Protein AF-A0A1A8BWV6-F1 (afdb_monomer_lite)

InterPro domains:
  IPR012340 Nucleic acid-binding, OB-fold [SSF50249] (20-152)
  IPR031327 Mini-chromosome maintenance protein [PTHR11630] (12-152)
  IPR058768 MCM9, N-terminal domain [PF26066] (5-104)

Secondary structure (DSSP, 8-state):
---HHHHHHHHHHHHHHHHHHSHHHHHS--S-SEEEEEEEHHHHHHH-HHHHHHHHH-HHHHHHHHHHHHHHHHHHHHHHHTTTPPPPTT----EEEEEEE-----TTTEESS---GGGTT---EE---------------------TTT--

Organism: Nothobranchius kadleci (NCBI:txid1051664)

pLDDT: mean 86.92, std 11.84, range [46.59, 96.38]

Structure (mmCIF, N/CA/C/O backbone):
data_AF-A0A1A8BWV6-F1
#
_entry.id   AF-A0A1A8BWV6-F1
#
loop_
_atom_site.group_PDB
_atom_site.id
_atom_site.type_symbol
_atom_site.label_atom_id
_atom_site.label_alt_id
_atom_site.label_comp_id
_atom_site.label_asym_id
_atom_site.label_entity_id
_atom_site.label_seq_id
_atom_site.pdbx_PDB_ins_code
_atom_site.Cartn_x
_atom_site.Cartn_y
_atom_site.Cartn_z
_atom_site.occupancy
_atom_site.B_iso_or_equiv
_atom_site.auth_seq_id
_atom_site.auth_comp_id
_atom_site.auth_asym_id
_atom_site.auth_atom_id
_atom_site.pdbx_PDB_model_num
ATOM 1 N N . MET A 1 1 ? -1.720 -16.714 3.409 1.00 78.00 1 MET A N 1
ATOM 2 C CA . MET A 1 1 ? -2.715 -16.174 4.345 1.00 78.00 1 MET A CA 1
ATOM 3 C C . MET A 1 1 ? -2.005 -15.919 5.651 1.00 78.00 1 MET A C 1
ATOM 5 O O . MET A 1 1 ? -1.392 -16.837 6.193 1.00 78.00 1 MET A O 1
ATOM 9 N N . ILE A 1 2 ? -2.024 -14.667 6.081 1.00 87.69 2 ILE A N 1
ATOM 10 C CA . ILE A 1 2 ? -1.422 -14.201 7.324 1.00 87.69 2 ILE A CA 1
ATOM 11 C C . ILE A 1 2 ? -2.301 -14.687 8.485 1.00 87.69 2 ILE A C 1
ATOM 13 O O . ILE A 1 2 ? -3.522 -14.542 8.451 1.00 87.69 2 ILE A O 1
ATOM 17 N N . GLY A 1 3 ? -1.698 -15.336 9.484 1.00 92.38 3 GLY A N 1
ATOM 18 C CA . GLY A 1 3 ? -2.421 -15.771 10.680 1.00 92.38 3 GLY A CA 1
ATOM 19 C C . GLY A 1 3 ? -2.749 -14.595 11.612 1.00 92.38 3 GLY A C 1
ATOM 20 O O . GLY A 1 3 ? -2.155 -13.525 11.489 1.00 92.38 3 GLY A O 1
ATOM 21 N N . PRO A 1 4 ? -3.670 -14.768 12.574 1.00 92.69 4 PRO A N 1
ATOM 22 C CA . PRO A 1 4 ? -4.131 -13.673 13.435 1.00 92.69 4 PRO A CA 1
ATOM 23 C C . PRO A 1 4 ? -3.023 -13.098 14.330 1.00 92.69 4 PRO A C 1
ATOM 25 O O . PRO A 1 4 ? -3.004 -11.902 14.612 1.00 92.69 4 PRO A O 1
ATOM 28 N N . GLU A 1 5 ? -2.079 -13.935 14.765 1.00 92.19 5 GLU A N 1
ATOM 29 C CA . GLU A 1 5 ? -0.927 -13.495 15.556 1.00 92.19 5 GLU A CA 1
ATOM 30 C C . GLU A 1 5 ? 0.039 -12.654 14.711 1.00 92.19 5 GLU A C 1
ATOM 32 O O . GLU A 1 5 ? 0.496 -11.599 15.155 1.00 92.19 5 GLU A O 1
ATOM 37 N N . GLN A 1 6 ? 0.287 -13.074 13.467 1.00 92.31 6 GLN A N 1
ATOM 38 C CA . GLN A 1 6 ? 1.095 -12.326 12.508 1.00 92.31 6 GLN A CA 1
ATOM 39 C C . GLN A 1 6 ? 0.423 -11.002 12.124 1.00 92.31 6 GLN A C 1
ATOM 41 O O . GLN A 1 6 ? 1.091 -9.974 12.105 1.00 92.31 6 GLN A O 1
ATOM 46 N N . GLU A 1 7 ? -0.893 -10.987 11.886 1.00 94.06 7 GLU A N 1
ATOM 47 C CA . GLU A 1 7 ? -1.647 -9.752 11.621 1.00 94.06 7 GLU A CA 1
ATOM 48 C C . GLU A 1 7 ? -1.507 -8.764 12.789 1.00 94.06 7 GLU A C 1
ATOM 50 O O . GLU A 1 7 ? -1.224 -7.585 12.571 1.00 94.06 7 GLU A O 1
ATOM 55 N N . ALA A 1 8 ? -1.616 -9.240 14.034 1.00 94.00 8 ALA A N 1
ATOM 56 C CA . ALA A 1 8 ? -1.429 -8.404 15.218 1.00 94.00 8 ALA A CA 1
ATOM 57 C C . ALA A 1 8 ? 0.016 -7.891 15.369 1.00 94.00 8 ALA A C 1
ATOM 59 O O . ALA A 1 8 ? 0.234 -6.766 15.825 1.00 94.00 8 ALA A O 1
ATOM 60 N N . LEU A 1 9 ? 1.020 -8.693 15.003 1.00 92.75 9 LEU A N 1
ATOM 61 C CA . LEU A 1 9 ? 2.419 -8.264 14.992 1.00 92.75 9 LEU A CA 1
ATOM 62 C C . LEU A 1 9 ? 2.655 -7.171 13.943 1.00 92.75 9 LEU A C 1
ATOM 64 O O . LEU A 1 9 ? 3.134 -6.094 14.295 1.00 92.75 9 LEU A O 1
ATOM 68 N N . ILE A 1 10 ? 2.258 -7.421 12.694 1.00 94.75 10 ILE A N 1
ATOM 69 C CA . ILE A 1 10 ? 2.383 -6.479 11.573 1.00 94.75 10 ILE A CA 1
ATOM 70 C C . ILE A 1 10 ? 1.663 -5.167 11.904 1.00 94.75 10 ILE A C 1
ATOM 72 O O . ILE A 1 10 ? 2.227 -4.087 11.737 1.00 94.75 10 ILE A O 1
ATOM 76 N N . GLY A 1 11 ? 0.446 -5.254 12.450 1.00 95.56 11 GLY A N 1
ATOM 77 C CA . GLY A 1 11 ? -0.329 -4.089 12.865 1.00 95.56 11 GLY A CA 1
ATOM 78 C C . GLY A 1 11 ? 0.396 -3.229 13.903 1.00 95.56 11 GLY A C 1
ATOM 79 O O . GLY A 1 11 ? 0.453 -2.011 13.747 1.00 95.56 11 GLY A O 1
ATOM 80 N N . ARG A 1 12 ? 1.015 -3.846 14.920 1.00 94.75 12 ARG A N 1
ATOM 81 C CA . ARG A 1 12 ? 1.808 -3.120 15.930 1.00 94.75 12 ARG A CA 1
ATOM 82 C C . ARG A 1 12 ? 3.025 -2.428 15.325 1.00 94.75 12 ARG A C 1
ATOM 84 O O . ARG A 1 12 ? 3.288 -1.280 15.663 1.00 94.75 12 ARG A O 1
ATOM 91 N N . VAL A 1 13 ? 3.737 -3.100 14.420 1.00 95.25 13 VAL A N 1
ATOM 92 C CA . VAL A 1 13 ? 4.893 -2.507 13.730 1.00 95.25 13 VAL A CA 1
ATOM 93 C C . VAL A 1 13 ? 4.466 -1.281 12.925 1.00 95.25 13 VAL A C 1
ATOM 95 O O . VAL A 1 13 ? 5.096 -0.231 13.031 1.00 95.25 13 VAL A O 1
ATOM 98 N N . PHE A 1 14 ? 3.365 -1.376 12.176 1.00 95.94 14 PHE A N 1
ATOM 99 C CA . PHE A 1 14 ? 2.826 -0.236 11.436 1.00 95.94 14 PHE A CA 1
ATOM 100 C C . PHE A 1 14 ? 2.377 0.903 12.346 1.00 95.94 14 PHE A C 1
ATOM 102 O O . PHE A 1 14 ? 2.618 2.060 12.018 1.00 95.94 14 PHE A O 1
ATOM 109 N N . GLU A 1 15 ? 1.767 0.614 13.495 1.00 94.50 15 GLU A N 1
ATOM 110 C CA . GLU A 1 15 ? 1.386 1.657 14.453 1.00 94.50 15 GLU A CA 1
ATOM 111 C C . GLU A 1 15 ? 2.592 2.444 14.960 1.00 94.50 15 GLU A C 1
ATOM 113 O O . GLU A 1 15 ? 2.556 3.678 14.966 1.00 94.50 15 GLU A O 1
ATOM 118 N N . THR A 1 16 ? 3.656 1.744 15.360 1.00 94.38 16 THR A N 1
ATOM 119 C CA . THR A 1 16 ? 4.907 2.375 15.789 1.00 94.38 16 THR A CA 1
ATOM 120 C C . THR A 1 16 ? 5.497 3.207 14.655 1.00 94.38 16 THR A C 1
ATOM 122 O O . THR A 1 16 ? 5.723 4.402 14.829 1.00 94.38 16 THR A O 1
ATOM 125 N N . PHE A 1 17 ? 5.627 2.619 13.463 1.00 94.44 17 PHE A N 1
ATOM 126 C CA . PHE A 1 17 ? 6.196 3.284 12.293 1.00 94.44 17 PHE A CA 1
ATOM 127 C C . PHE A 1 17 ? 5.438 4.564 11.905 1.00 94.44 17 PHE A C 1
ATOM 129 O O . PHE A 1 17 ? 6.036 5.613 11.675 1.00 94.44 17 PHE A O 1
ATOM 136 N N . VAL A 1 18 ? 4.105 4.511 11.861 1.00 92.69 18 VAL A N 1
ATOM 137 C CA . VAL A 1 18 ? 3.261 5.668 11.523 1.00 92.69 18 VAL A CA 1
ATOM 138 C C . VAL A 1 18 ? 3.384 6.769 12.569 1.00 92.69 18 VAL A C 1
ATOM 140 O O . VAL A 1 18 ? 3.430 7.946 12.215 1.00 92.69 18 VAL A O 1
ATOM 143 N N . THR A 1 19 ? 3.453 6.400 13.848 1.00 91.19 19 THR A N 1
ATOM 144 C CA . THR A 1 19 ? 3.600 7.367 14.942 1.00 91.19 19 THR A CA 1
ATOM 145 C C . THR A 1 19 ? 4.948 8.083 14.865 1.00 91.19 19 THR A C 1
ATOM 147 O O . THR A 1 19 ? 5.014 9.291 15.078 1.00 91.19 19 THR A O 1
ATOM 150 N N . GLU A 1 20 ? 6.013 7.365 14.516 1.00 91.44 20 GLU A N 1
ATOM 151 C CA . GLU A 1 20 ? 7.367 7.918 14.436 1.00 91.44 20 GLU A CA 1
ATOM 152 C C . GLU A 1 20 ? 7.594 8.758 13.171 1.00 91.44 20 GLU A C 1
ATOM 154 O O . GLU A 1 20 ? 8.217 9.818 13.242 1.00 91.44 20 GLU A O 1
ATOM 159 N N . HIS A 1 21 ? 7.066 8.326 12.022 1.00 89.06 21 HIS A N 1
ATOM 160 C CA . HIS A 1 21 ? 7.400 8.923 10.723 1.00 89.06 21 HIS A CA 1
ATOM 161 C C . HIS A 1 21 ? 6.288 9.770 10.091 1.00 89.06 21 HIS A C 1
ATOM 163 O O . HIS A 1 21 ? 6.590 10.689 9.331 1.00 89.06 21 HIS A O 1
ATOM 169 N N . HIS A 1 22 ? 5.016 9.494 10.394 1.00 88.31 22 HIS A N 1
ATOM 170 C CA . HIS A 1 22 ? 3.867 10.032 9.646 1.00 88.31 22 HIS A CA 1
ATOM 171 C C . HIS A 1 22 ? 2.803 10.711 10.518 1.00 88.31 22 HIS A C 1
ATOM 173 O O . HIS A 1 22 ? 1.736 11.079 10.026 1.00 88.31 22 HIS A O 1
ATOM 179 N N . HIS A 1 23 ? 3.086 10.952 11.800 1.00 84.00 23 HIS A N 1
ATOM 180 C CA . HIS A 1 23 ? 2.149 11.619 12.709 1.00 84.00 23 HIS A CA 1
ATOM 181 C C . HIS A 1 23 ? 1.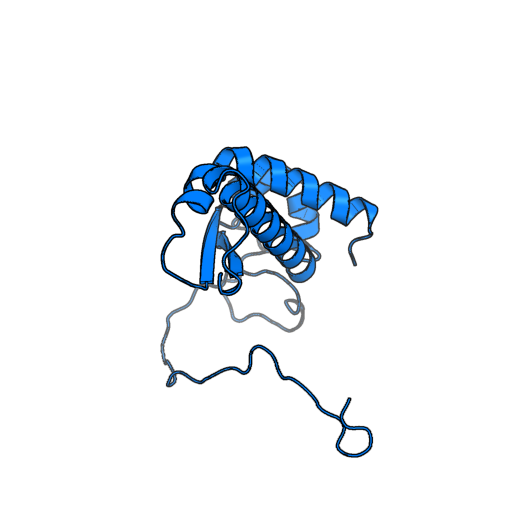683 12.988 12.182 1.00 84.00 23 HIS A C 1
ATOM 183 O O . HIS A 1 23 ? 0.503 13.327 12.251 1.00 84.00 23 HIS A O 1
ATOM 189 N N . GLY A 1 24 ? 2.598 13.774 11.604 1.00 81.56 24 GLY A N 1
ATOM 190 C CA . GLY A 1 24 ? 2.268 15.073 11.012 1.00 81.56 24 GLY A CA 1
ATOM 191 C C . GLY A 1 24 ? 1.379 14.973 9.768 1.00 81.56 24 GLY A C 1
ATOM 192 O O . GLY A 1 24 ? 0.535 15.842 9.553 1.00 81.56 24 GLY A O 1
ATOM 193 N N . ASP A 1 25 ? 1.522 13.911 8.975 1.00 82.38 25 ASP A N 1
ATOM 194 C CA . ASP A 1 25 ? 0.737 13.712 7.753 1.00 82.38 25 ASP A CA 1
ATOM 195 C C . ASP A 1 25 ? -0.734 13.423 8.079 1.00 82.38 25 ASP A C 1
ATOM 197 O O . ASP A 1 25 ? -1.628 13.937 7.407 1.00 82.38 25 ASP A O 1
ATOM 201 N N . LEU A 1 26 ? -0.988 12.686 9.167 1.00 80.88 26 LEU A N 1
ATOM 202 C CA . LEU A 1 26 ? -2.335 12.370 9.655 1.00 80.88 26 LEU A CA 1
ATOM 203 C C . LEU A 1 26 ? -3.091 13.580 10.231 1.00 80.88 26 LEU A C 1
ATOM 205 O O . LEU A 1 26 ? -4.319 13.583 10.252 1.00 80.88 26 LEU A O 1
ATOM 209 N N . LEU A 1 27 ? -2.386 14.614 10.698 1.00 74.81 27 LEU A N 1
ATOM 210 C CA . LEU A 1 27 ? -3.004 15.828 11.254 1.00 74.81 27 LEU A CA 1
ATOM 211 C C . LEU A 1 27 ? -3.377 16.862 10.180 1.00 74.81 27 LEU A C 1
ATOM 213 O O . LEU A 1 27 ? -4.235 17.723 10.390 1.00 74.81 27 LEU A O 1
ATOM 217 N N . ARG A 1 28 ? -2.726 16.814 9.014 1.00 69.06 28 ARG A N 1
ATOM 218 C CA . ARG A 1 28 ? -2.905 17.812 7.943 1.00 69.06 28 ARG A CA 1
ATOM 219 C C . ARG A 1 28 ? -4.160 17.588 7.100 1.00 69.06 28 ARG A C 1
ATOM 221 O O . ARG A 1 28 ? -4.533 18.447 6.304 1.00 69.06 28 ARG A O 1
ATOM 228 N N . THR A 1 29 ? -4.831 16.462 7.277 1.00 63.72 29 THR A N 1
ATOM 229 C CA . THR A 1 29 ? -5.975 16.020 6.481 1.00 63.72 29 THR A CA 1
ATOM 230 C C . THR A 1 29 ? -7.285 16.654 6.953 1.00 63.72 29 THR A C 1
ATOM 232 O O . THR A 1 29 ? -8.050 16.059 7.717 1.00 63.72 29 THR A O 1
ATOM 235 N N . LYS A 1 30 ? -7.538 17.904 6.535 1.00 58.84 30 LYS A N 1
ATOM 236 C CA . LYS A 1 30 ? -8.682 18.698 7.024 1.00 58.84 30 LYS A CA 1
ATOM 237 C C . LYS A 1 30 ? -9.882 18.799 6.075 1.00 58.84 30 LYS A C 1
ATOM 239 O O . LYS A 1 30 ? -10.985 18.929 6.594 1.00 58.84 30 LYS A O 1
ATOM 244 N N . GLU A 1 31 ? -9.715 18.663 4.756 1.00 62.53 31 GLU A N 1
ATOM 245 C CA . GLU A 1 31 ? -10.784 19.041 3.802 1.00 62.53 31 GLU A CA 1
ATOM 246 C C . GLU A 1 31 ? -11.333 17.900 2.921 1.00 62.53 31 GLU A C 1
ATOM 248 O O . GLU A 1 31 ? -12.527 17.897 2.633 1.00 62.53 31 GLU A O 1
ATOM 253 N N . ASP A 1 32 ? -10.524 16.901 2.549 1.00 70.94 32 ASP A N 1
ATOM 254 C CA . ASP A 1 32 ? -10.976 15.792 1.689 1.00 70.94 32 ASP A CA 1
ATOM 255 C C . ASP A 1 32 ? -11.584 14.607 2.462 1.00 70.94 32 ASP A C 1
ATOM 257 O O . ASP A 1 32 ? -11.357 14.422 3.655 1.00 70.94 32 ASP A O 1
ATOM 261 N N . THR A 1 33 ? -12.354 13.767 1.763 1.00 78.06 33 THR A N 1
ATOM 262 C CA . THR A 1 33 ? -12.848 12.484 2.299 1.00 78.06 33 THR A CA 1
ATOM 263 C C . THR A 1 33 ? -11.854 11.344 2.109 1.00 78.06 33 THR A C 1
ATOM 265 O O . THR A 1 33 ? -11.930 10.356 2.828 1.00 78.06 33 THR A O 1
ATOM 268 N N . HIS A 1 34 ? -10.931 11.459 1.151 1.00 83.12 34 HIS A N 1
ATOM 269 C CA . HIS A 1 34 ? -9.920 10.445 0.860 1.00 83.12 34 HIS A CA 1
ATOM 270 C C . HIS A 1 34 ? -8.52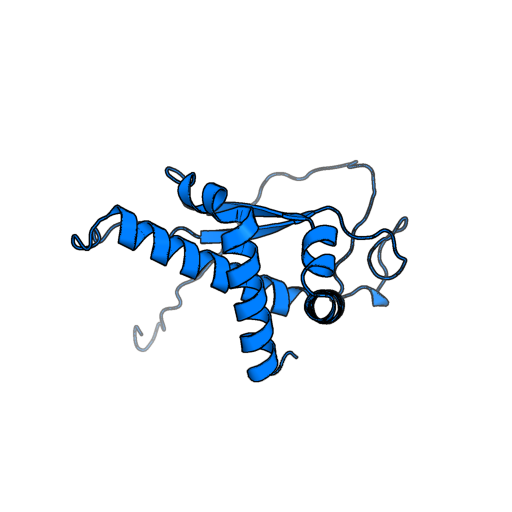7 11.029 1.034 1.00 83.12 34 HIS A C 1
ATOM 272 O O . HIS A 1 34 ? -8.189 12.060 0.453 1.00 83.12 34 HIS A O 1
ATOM 278 N N . HIS A 1 35 ? -7.695 10.325 1.787 1.00 86.81 35 HIS A N 1
ATOM 279 C CA . HIS A 1 35 ? -6.349 10.760 2.105 1.00 86.81 35 HIS A CA 1
ATOM 280 C C . HIS A 1 35 ? -5.354 9.652 1.827 1.00 86.81 35 HIS A C 1
ATOM 282 O O . HIS A 1 35 ? -5.592 8.491 2.149 1.00 86.81 35 HIS A O 1
ATOM 288 N N . SER A 1 36 ? -4.217 10.013 1.238 1.00 89.81 36 SER A N 1
ATOM 289 C CA . SER A 1 36 ? -3.132 9.064 1.026 1.00 89.81 36 SER A CA 1
ATOM 290 C C . SER A 1 36 ? -1.888 9.447 1.803 1.00 89.81 36 SER A C 1
ATOM 292 O O . SER A 1 36 ? -1.428 10.581 1.682 1.00 89.81 36 SER A O 1
ATOM 294 N N . VAL A 1 37 ? -1.317 8.480 2.516 1.00 92.00 37 VAL A N 1
ATOM 295 C CA . VAL A 1 37 ? -0.034 8.607 3.212 1.00 92.00 37 VAL A CA 1
ATOM 296 C C . VAL A 1 37 ? 1.033 7.918 2.371 1.00 92.00 37 VAL A C 1
ATOM 298 O O . VAL A 1 37 ? 0.903 6.740 2.037 1.00 92.00 37 VAL A O 1
ATOM 301 N N . VAL A 1 38 ? 2.066 8.661 1.976 1.00 93.56 38 VAL A N 1
ATOM 302 C CA . VAL A 1 38 ? 3.160 8.132 1.153 1.00 93.56 38 VAL A CA 1
ATOM 303 C C . VAL A 1 38 ? 4.224 7.532 2.062 1.00 93.56 38 VAL A C 1
ATOM 305 O O . VAL A 1 38 ? 4.827 8.244 2.856 1.00 93.56 38 VAL A O 1
ATOM 308 N N . VAL A 1 39 ? 4.473 6.235 1.908 1.00 95.06 39 VAL A N 1
ATOM 309 C CA . VAL A 1 39 ? 5.434 5.473 2.711 1.00 95.06 39 VAL A CA 1
ATOM 310 C C . VAL A 1 39 ? 6.560 4.977 1.810 1.00 95.06 39 VAL A C 1
ATOM 312 O O . VAL A 1 39 ? 6.318 4.444 0.723 1.00 95.06 39 VAL A O 1
ATOM 315 N N . ASN A 1 40 ? 7.806 5.155 2.248 1.00 94.75 40 ASN A N 1
ATOM 316 C CA . ASN A 1 40 ? 8.968 4.591 1.570 1.00 94.75 40 ASN A CA 1
ATOM 317 C C . ASN A 1 40 ? 9.172 3.132 2.009 1.00 94.75 40 ASN A C 1
ATOM 319 O O . ASN A 1 40 ? 9.308 2.852 3.199 1.00 94.75 40 ASN A O 1
ATOM 323 N N . ALA A 1 41 ? 9.199 2.208 1.050 1.00 94.62 41 ALA A N 1
ATOM 324 C CA . ALA A 1 41 ? 9.319 0.780 1.305 1.00 94.62 41 ALA A CA 1
ATOM 325 C C . ALA A 1 41 ? 10.680 0.393 1.884 1.00 94.62 41 ALA A C 1
ATOM 327 O O . ALA A 1 41 ? 10.716 -0.440 2.779 1.00 94.62 41 ALA A O 1
ATOM 328 N N . MET A 1 42 ? 11.782 1.001 1.425 1.00 94.06 42 MET A N 1
ATOM 329 C CA . MET A 1 42 ? 13.109 0.733 1.996 1.00 94.06 42 MET A CA 1
ATOM 330 C C . MET A 1 42 ? 13.118 1.056 3.485 1.00 94.06 42 MET A C 1
ATOM 332 O O . MET A 1 42 ? 13.489 0.210 4.286 1.00 94.06 42 MET A O 1
ATOM 336 N N . THR A 1 43 ? 12.622 2.235 3.864 1.00 94.25 43 THR A N 1
ATOM 337 C CA . THR A 1 43 ? 12.564 2.648 5.272 1.00 94.25 43 THR A CA 1
ATOM 338 C C . THR A 1 43 ? 11.663 1.732 6.099 1.00 94.25 43 THR A C 1
ATOM 340 O O . THR A 1 43 ? 12.001 1.389 7.228 1.00 94.25 43 THR A O 1
ATOM 343 N N . LEU A 1 44 ? 10.541 1.282 5.529 1.00 94.06 44 LEU A N 1
ATOM 344 C CA . LEU A 1 44 ? 9.648 0.329 6.186 1.00 94.06 44 LEU A CA 1
ATOM 345 C C . LEU A 1 44 ? 10.315 -1.039 6.405 1.00 94.06 44 LEU A C 1
ATOM 347 O O . LEU A 1 44 ? 10.209 -1.612 7.486 1.00 94.06 44 LEU A O 1
ATOM 351 N N . PHE A 1 45 ? 11.006 -1.559 5.389 1.00 93.56 45 PHE A N 1
ATOM 352 C CA . PHE A 1 45 ? 11.672 -2.863 5.447 1.00 93.56 45 PHE A CA 1
ATOM 353 C C . PHE A 1 45 ? 12.924 -2.831 6.331 1.00 93.56 45 PHE A C 1
ATOM 355 O O . PHE A 1 45 ? 13.242 -3.823 6.980 1.00 93.56 45 PHE A O 1
ATOM 362 N N . GLU A 1 46 ? 13.614 -1.691 6.398 1.00 92.44 46 GLU A N 1
ATOM 363 C CA . GLU A 1 46 ? 14.716 -1.454 7.335 1.00 92.44 46 GLU A CA 1
ATOM 364 C C . GLU A 1 46 ? 14.222 -1.395 8.785 1.00 92.44 46 GLU A C 1
ATOM 366 O O . GLU A 1 46 ? 14.869 -1.950 9.672 1.00 92.44 46 GLU A O 1
ATOM 371 N N . ALA A 1 47 ? 13.063 -0.771 9.029 1.00 91.75 47 ALA A N 1
ATOM 372 C CA . ALA A 1 47 ? 12.453 -0.721 10.356 1.00 91.75 47 ALA A CA 1
ATOM 373 C C . ALA A 1 47 ? 12.005 -2.111 10.839 1.00 91.75 47 ALA A C 1
ATOM 375 O O . ALA A 1 47 ? 12.116 -2.427 12.026 1.00 91.75 47 ALA A O 1
ATOM 376 N N . ASN A 1 48 ? 11.506 -2.957 9.932 1.00 93.38 48 ASN A N 1
ATOM 377 C CA . ASN A 1 48 ? 11.182 -4.343 10.238 1.00 93.38 48 ASN A CA 1
ATOM 378 C C . ASN A 1 48 ? 11.280 -5.242 8.994 1.00 93.38 48 ASN A C 1
ATOM 380 O O . ASN A 1 48 ? 10.427 -5.203 8.105 1.00 93.38 48 ASN A O 1
ATOM 384 N N . MET A 1 49 ? 12.298 -6.104 8.970 1.00 91.62 49 MET A N 1
ATOM 38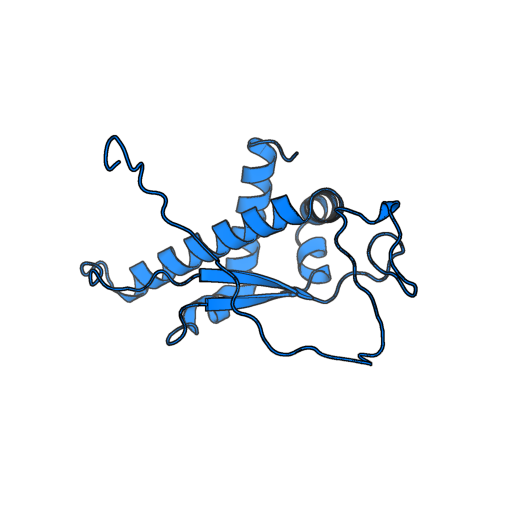5 C CA . MET A 1 49 ? 12.544 -7.003 7.837 1.00 91.62 49 MET A CA 1
ATOM 386 C C . MET A 1 49 ? 11.446 -8.060 7.660 1.00 91.62 49 MET A C 1
ATOM 388 O O . MET A 1 49 ? 11.097 -8.387 6.529 1.00 91.62 49 MET A O 1
ATOM 392 N N . GLU A 1 50 ? 10.862 -8.559 8.753 1.00 92.69 50 GLU A N 1
ATOM 393 C CA . GLU A 1 50 ? 9.814 -9.590 8.709 1.00 92.69 50 GLU A CA 1
ATOM 394 C C . GLU A 1 50 ? 8.550 -9.066 8.010 1.00 92.69 50 GLU A C 1
ATOM 396 O O . GLU A 1 50 ? 7.931 -9.752 7.197 1.00 92.69 50 GLU A O 1
ATOM 401 N N . VAL A 1 51 ? 8.199 -7.801 8.259 1.00 93.50 51 VAL A N 1
ATOM 402 C CA . VAL A 1 51 ? 7.128 -7.106 7.535 1.00 93.50 51 VAL A CA 1
ATOM 403 C C . VAL A 1 51 ? 7.427 -7.031 6.037 1.00 93.50 51 VAL A C 1
ATOM 405 O O . VAL A 1 51 ? 6.504 -7.180 5.238 1.00 93.50 51 VAL A O 1
ATOM 408 N N . GLY A 1 52 ? 8.691 -6.851 5.645 1.00 92.81 52 GLY A N 1
ATOM 409 C CA . GLY A 1 52 ? 9.114 -6.907 4.244 1.00 92.81 52 GLY A CA 1
ATOM 410 C C . GLY A 1 52 ? 8.849 -8.269 3.597 1.00 92.81 52 GLY A C 1
ATOM 411 O O . GLY A 1 52 ? 8.311 -8.330 2.490 1.00 92.81 52 GLY A O 1
ATOM 412 N N . ASP A 1 53 ? 9.132 -9.362 4.305 1.00 91.94 53 ASP A N 1
ATOM 413 C CA . ASP A 1 53 ? 8.862 -10.719 3.818 1.00 91.94 53 ASP A CA 1
ATOM 414 C C . ASP A 1 53 ? 7.357 -10.974 3.645 1.00 91.94 53 ASP A C 1
ATOM 416 O O . ASP A 1 53 ? 6.919 -11.459 2.595 1.00 91.94 53 ASP A O 1
ATOM 420 N N . TYR A 1 54 ? 6.536 -10.579 4.628 1.00 93.88 54 TYR A N 1
ATOM 421 C CA . TYR A 1 54 ? 5.078 -10.672 4.501 1.00 93.88 54 TYR A CA 1
ATOM 422 C C . TYR A 1 54 ? 4.539 -9.779 3.388 1.00 93.88 54 TYR A C 1
ATOM 424 O O . TYR A 1 54 ? 3.614 -10.182 2.686 1.00 93.88 54 TYR A O 1
ATOM 432 N N . PHE A 1 55 ? 5.103 -8.584 3.207 1.00 94.25 55 PHE A N 1
ATOM 433 C CA . PHE A 1 55 ? 4.701 -7.672 2.143 1.00 94.25 55 PHE A CA 1
ATOM 434 C C . PHE A 1 55 ? 4.966 -8.282 0.764 1.00 94.25 55 PHE A C 1
ATOM 436 O O . PHE A 1 55 ? 4.101 -8.232 -0.108 1.00 94.25 55 PHE A O 1
ATOM 443 N N . ASN A 1 56 ? 6.125 -8.914 0.580 1.00 91.25 56 ASN A N 1
ATOM 444 C CA . ASN A 1 56 ? 6.480 -9.571 -0.675 1.00 91.25 56 ASN A CA 1
ATOM 445 C C . ASN A 1 56 ? 5.589 -10.789 -0.966 1.00 91.25 56 ASN A C 1
ATOM 447 O O . ASN A 1 56 ? 5.230 -11.023 -2.120 1.00 91.25 56 ASN A O 1
ATOM 451 N N . ALA A 1 57 ? 5.213 -11.552 0.067 1.00 91.94 57 ALA A N 1
ATOM 452 C CA . ALA A 1 57 ? 4.401 -12.759 -0.078 1.00 91.94 57 ALA A CA 1
ATOM 453 C C . ALA A 1 57 ? 2.886 -12.489 -0.175 1.00 91.94 57 ALA A C 1
ATOM 455 O O . ALA A 1 57 ? 2.180 -13.191 -0.899 1.00 91.94 57 ALA A O 1
ATOM 456 N N . TYR A 1 58 ? 2.376 -11.493 0.557 1.00 94.81 58 TYR A N 1
ATOM 457 C CA . TYR A 1 58 ? 0.943 -11.224 0.731 1.00 94.81 58 TYR A CA 1
ATOM 458 C C . TYR A 1 58 ? 0.621 -9.718 0.676 1.00 94.81 58 TYR A C 1
ATOM 460 O O . TYR A 1 58 ? 0.019 -9.173 1.608 1.00 94.81 58 TYR A O 1
ATOM 468 N N . PRO A 1 59 ? 0.966 -9.013 -0.414 1.00 94.62 59 PRO A N 1
ATOM 469 C CA . PRO A 1 59 ? 0.911 -7.553 -0.451 1.00 94.62 59 PRO A CA 1
ATOM 470 C C . PRO A 1 59 ? -0.491 -6.990 -0.217 1.00 94.62 59 PRO A C 1
ATOM 472 O O . PRO A 1 59 ? -0.646 -6.000 0.490 1.00 94.62 59 PRO A O 1
ATOM 475 N N . SER A 1 60 ? -1.530 -7.628 -0.760 1.00 94.56 60 SER A N 1
ATOM 476 C CA . SER A 1 60 ? -2.915 -7.189 -0.558 1.00 94.56 60 SER A CA 1
ATOM 477 C C . SER A 1 60 ? -3.371 -7.318 0.898 1.00 94.56 60 SER A C 1
ATOM 479 O O . SER A 1 60 ? -4.075 -6.440 1.390 1.00 94.56 60 SER A O 1
ATOM 481 N N . GLU A 1 61 ? -2.969 -8.387 1.593 1.00 95.44 61 GLU A N 1
ATOM 482 C CA . GLU A 1 61 ? -3.307 -8.589 3.008 1.00 95.44 61 GLU A CA 1
ATOM 483 C C . GLU A 1 61 ? -2.568 -7.557 3.873 1.00 95.44 61 GLU A C 1
ATOM 485 O O . GLU A 1 61 ? -3.188 -6.872 4.684 1.00 95.44 61 GLU A O 1
ATOM 490 N N . VAL A 1 62 ? -1.266 -7.374 3.635 1.00 95.81 62 VAL A N 1
ATOM 491 C CA . VAL A 1 62 ? -0.430 -6.425 4.382 1.00 95.81 62 VAL A CA 1
ATOM 492 C C . VAL A 1 62 ? -0.883 -4.976 4.183 1.00 95.81 62 VAL A C 1
ATOM 494 O O . VAL A 1 62 ? -1.012 -4.243 5.162 1.00 95.81 62 VAL A O 1
ATOM 497 N N . LEU A 1 63 ? -1.184 -4.561 2.948 1.00 95.50 63 LEU A N 1
ATOM 498 C CA . LEU A 1 63 ? -1.689 -3.212 2.664 1.00 95.50 63 LEU A CA 1
ATOM 499 C C . LEU A 1 63 ? -3.037 -2.948 3.343 1.00 95.50 63 LEU A C 1
ATOM 501 O O . LEU A 1 63 ? -3.247 -1.866 3.879 1.00 95.50 63 LEU A O 1
ATOM 505 N N . ASN A 1 64 ? -3.924 -3.944 3.388 1.00 95.06 64 ASN A N 1
ATOM 506 C CA . ASN A 1 64 ? -5.198 -3.819 4.093 1.00 95.06 64 ASN A CA 1
ATOM 507 C C . ASN A 1 64 ? -5.000 -3.645 5.609 1.00 95.06 64 ASN A C 1
ATOM 509 O O . ASN A 1 64 ? -5.687 -2.843 6.239 1.00 95.06 64 ASN A O 1
ATOM 513 N N . ILE A 1 65 ? -4.048 -4.368 6.209 1.00 96.00 65 ILE A N 1
ATOM 514 C CA . ILE A 1 65 ? -3.684 -4.181 7.624 1.00 96.00 65 ILE A CA 1
ATOM 515 C C . ILE A 1 65 ? -3.153 -2.760 7.848 1.00 96.00 65 ILE A C 1
ATOM 517 O O . ILE A 1 65 ? -3.543 -2.107 8.817 1.00 96.00 65 ILE A O 1
ATOM 521 N N . PHE A 1 66 ? -2.314 -2.260 6.940 1.00 96.06 66 PHE A N 1
ATOM 522 C CA . PHE A 1 66 ? -1.763 -0.909 7.017 1.00 96.06 66 PHE A CA 1
ATOM 523 C C . PHE A 1 66 ? -2.874 0.153 6.950 1.00 96.06 66 PHE A C 1
ATOM 525 O O . PHE A 1 66 ? -2.974 0.995 7.843 1.00 96.06 66 PHE A O 1
ATOM 532 N N . ASP A 1 67 ? -3.781 0.067 5.977 1.00 94.81 67 ASP A N 1
ATOM 533 C CA . ASP A 1 67 ? -4.901 1.006 5.840 1.00 94.81 67 ASP A CA 1
ATOM 534 C C . ASP A 1 67 ? -5.799 1.007 7.093 1.00 94.81 67 ASP A C 1
ATOM 536 O O . ASP A 1 67 ? -6.149 2.074 7.603 1.00 94.81 67 ASP A O 1
ATOM 540 N N . LYS A 1 68 ? -6.084 -0.164 7.688 1.00 94.12 68 LYS A N 1
ATOM 541 C CA . LYS A 1 68 ? -6.802 -0.261 8.978 1.00 94.12 68 LYS A CA 1
ATOM 542 C C . LYS A 1 68 ? -6.058 0.442 10.119 1.00 94.12 68 LYS A C 1
ATOM 544 O O . LYS A 1 68 ? -6.685 1.084 10.966 1.00 94.12 68 LYS A O 1
ATOM 549 N N . VAL A 1 69 ? -4.734 0.295 10.184 1.00 95.00 69 VAL A N 1
ATOM 550 C CA . VAL A 1 69 ? -3.891 0.950 11.196 1.00 95.00 69 VAL A CA 1
ATOM 551 C C . VAL A 1 69 ? -3.918 2.467 11.021 1.00 95.00 69 VAL A C 1
ATOM 553 O O . VAL A 1 69 ? -4.156 3.175 12.000 1.00 95.00 69 VAL A O 1
ATOM 556 N N . LEU A 1 70 ? -3.751 2.963 9.792 1.00 92.12 70 LEU A N 1
ATOM 557 C CA . LEU A 1 70 ? -3.833 4.393 9.482 1.00 92.12 70 LEU A CA 1
ATOM 558 C C . LEU A 1 70 ? -5.194 4.965 9.862 1.00 92.12 70 LEU A C 1
ATOM 560 O O . LEU A 1 70 ? -5.262 5.986 10.541 1.00 92.12 70 LEU A O 1
ATOM 564 N N . GLN A 1 71 ? -6.270 4.278 9.476 1.00 91.06 71 GLN A N 1
ATOM 565 C CA . GLN A 1 71 ? -7.635 4.685 9.777 1.00 91.06 71 GLN A CA 1
ATOM 566 C C . GLN A 1 71 ? -7.855 4.841 11.285 1.00 91.06 71 GLN A C 1
ATOM 568 O O . GLN A 1 71 ? -8.370 5.861 11.744 1.00 91.06 71 GLN A O 1
ATOM 573 N N . ARG A 1 72 ? -7.435 3.841 12.064 1.00 90.88 72 ARG A N 1
ATOM 574 C CA . ARG A 1 72 ? -7.555 3.852 13.524 1.00 90.88 72 ARG A CA 1
ATOM 575 C C . ARG A 1 72 ? -6.727 4.971 14.153 1.00 90.88 72 ARG A C 1
ATOM 577 O O . ARG A 1 72 ? -7.257 5.709 14.977 1.00 90.88 72 ARG A O 1
ATOM 584 N N . LYS A 1 73 ? -5.474 5.155 13.727 1.00 89.44 73 LYS A N 1
ATOM 585 C CA . LYS A 1 73 ? -4.606 6.228 14.240 1.00 89.44 73 LYS A CA 1
ATOM 586 C C . LYS A 1 73 ? -5.136 7.620 13.903 1.00 89.44 73 LYS A C 1
ATOM 588 O O . LYS A 1 73 ? -5.132 8.497 14.759 1.00 89.44 73 LYS A O 1
ATOM 593 N N . ALA A 1 74 ? -5.652 7.822 12.695 1.00 86.56 74 ALA A N 1
ATOM 594 C CA . ALA A 1 74 ? -6.270 9.085 12.308 1.00 86.56 74 ALA A CA 1
ATOM 595 C C . ALA A 1 74 ? -7.521 9.405 13.146 1.00 86.56 74 ALA A C 1
ATOM 597 O O . ALA A 1 74 ? -7.719 10.552 13.553 1.00 86.56 74 ALA A O 1
ATOM 598 N N . MET A 1 75 ? -8.352 8.395 13.435 1.00 83.56 75 MET A N 1
ATOM 599 C CA . MET A 1 75 ? -9.511 8.544 14.322 1.00 83.56 75 MET A CA 1
ATOM 600 C C . MET A 1 75 ? -9.088 8.909 15.752 1.00 83.56 75 MET A C 1
ATOM 602 O O . MET A 1 75 ? -9.648 9.845 16.315 1.00 83.56 75 MET A O 1
ATOM 606 N N . GLU A 1 76 ? -8.072 8.233 16.303 1.00 86.00 76 GLU A N 1
ATOM 607 C CA . GLU A 1 76 ? -7.510 8.536 17.630 1.00 86.00 76 GLU A CA 1
ATOM 608 C C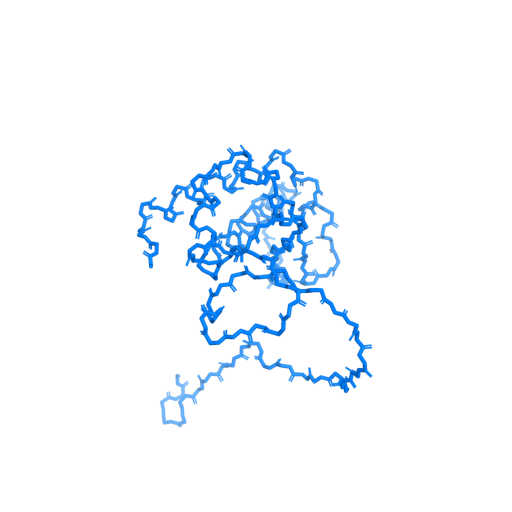 . GLU A 1 76 ? -7.036 9.998 17.722 1.00 86.00 76 GLU A C 1
ATOM 610 O O . GLU A 1 76 ? -7.388 10.704 18.665 1.00 86.00 76 GLU A O 1
ATOM 615 N N . LEU A 1 77 ? -6.296 10.486 16.721 1.00 81.06 77 LEU A N 1
ATOM 616 C CA . LEU A 1 77 ? -5.809 11.871 16.687 1.00 81.06 77 LEU A CA 1
ATOM 617 C C . LEU A 1 77 ? -6.945 12.891 16.566 1.00 81.06 77 LEU A C 1
ATOM 619 O O . LEU A 1 77 ? -6.924 13.931 17.225 1.00 81.06 77 LEU A O 1
ATOM 623 N N . THR A 1 78 ? -7.960 12.580 15.759 1.00 76.31 78 THR A N 1
ATOM 624 C CA . THR A 1 78 ? -9.122 13.457 15.582 1.00 76.31 78 THR A CA 1
ATOM 625 C C . THR A 1 78 ? -9.932 13.563 16.877 1.00 76.31 78 THR A C 1
ATOM 627 O O . THR A 1 78 ? -10.312 14.668 17.262 1.00 76.31 78 THR A O 1
ATOM 630 N N . ASP A 1 79 ? -10.167 12.453 17.583 1.00 73.62 79 ASP A N 1
ATOM 631 C CA . ASP A 1 79 ? -10.905 12.455 18.854 1.00 73.62 79 ASP A CA 1
ATOM 632 C C . ASP A 1 79 ? -10.174 13.276 19.942 1.00 73.62 79 ASP A C 1
ATOM 634 O O . ASP A 1 79 ? -10.824 13.968 20.733 1.00 73.62 79 ASP A O 1
ATOM 638 N N . VAL A 1 80 ? -8.833 13.262 19.953 1.00 70.25 80 VAL A N 1
ATOM 639 C CA . VAL A 1 80 ? -8.011 14.080 20.867 1.00 70.25 80 VAL A CA 1
ATOM 640 C C . VAL A 1 80 ? -8.136 15.577 20.559 1.00 70.25 80 VAL A C 1
ATOM 642 O O . VAL A 1 80 ? -8.334 16.364 21.485 1.00 70.25 80 VAL A O 1
ATOM 645 N N . GLU A 1 81 ? -8.081 15.990 19.285 1.00 66.69 81 GLU A N 1
ATOM 646 C CA . GLU A 1 81 ? -8.225 17.409 18.906 1.00 66.69 81 GLU A CA 1
ATOM 647 C C . GLU A 1 81 ? -9.603 17.991 19.269 1.00 66.69 81 GLU A C 1
ATOM 649 O O . GLU A 1 81 ? -9.711 19.175 19.588 1.00 66.69 81 GLU A O 1
ATOM 654 N N . HIS A 1 82 ? -10.656 17.167 19.266 1.00 64.06 82 HIS A N 1
ATOM 655 C CA . HIS A 1 82 ? -12.023 17.603 19.579 1.00 64.06 82 HIS A CA 1
ATOM 656 C C . HIS A 1 82 ? -12.360 17.543 21.081 1.00 64.06 82 HIS A C 1
ATOM 658 O O . HIS A 1 82 ? -13.497 17.827 21.465 1.00 64.06 82 HIS A O 1
ATOM 664 N N . GLY A 1 83 ? -11.403 17.190 21.951 1.00 57.78 83 GLY A N 1
ATOM 665 C CA . GLY A 1 83 ? -11.556 17.272 23.409 1.00 57.78 83 GLY A CA 1
ATOM 666 C C . GLY A 1 83 ? -12.719 16.449 23.983 1.00 57.78 83 GLY A C 1
ATOM 667 O O . GLY A 1 83 ? -13.278 16.819 25.015 1.00 57.78 83 GLY A O 1
ATOM 668 N N . GLY A 1 84 ? -13.128 15.369 23.309 1.00 57.91 84 GLY A N 1
ATOM 669 C CA . GLY A 1 84 ? -14.263 14.538 23.728 1.00 57.91 84 GLY A CA 1
ATOM 670 C C . GLY A 1 84 ? -15.648 15.184 23.564 1.00 57.91 84 GLY A C 1
ATOM 671 O O . GLY A 1 84 ? -16.631 14.628 24.061 1.00 57.91 84 GLY A O 1
ATOM 672 N N . LEU A 1 85 ? -15.768 16.328 22.873 1.00 53.62 85 LEU A N 1
ATOM 673 C CA . LEU A 1 85 ? -17.077 16.864 22.493 1.00 53.62 85 LEU A CA 1
ATOM 674 C C . LEU A 1 85 ? -17.731 15.931 21.463 1.00 53.62 85 LEU A C 1
ATOM 676 O O . LEU A 1 85 ? -17.087 15.489 20.514 1.00 53.62 85 LEU A O 1
ATOM 680 N N . GLN A 1 86 ? -19.015 15.619 21.675 1.00 52.38 86 GLN A N 1
ATOM 681 C CA . GLN A 1 86 ? -19.787 14.675 20.862 1.00 52.38 86 GLN A CA 1
ATOM 682 C C . GLN A 1 86 ? -19.576 14.923 19.365 1.00 52.38 86 GLN A C 1
ATOM 684 O O . GLN A 1 86 ? -19.820 16.026 18.871 1.00 52.38 86 GLN A O 1
ATOM 689 N N . ARG A 1 87 ? -19.135 13.869 18.665 1.00 54.84 87 ARG A N 1
ATOM 690 C CA . ARG A 1 87 ? -18.948 13.853 17.212 1.00 54.84 87 ARG A CA 1
ATOM 691 C C . ARG A 1 87 ? -20.193 14.450 16.543 1.00 54.84 87 ARG A C 1
ATOM 693 O O . ARG A 1 87 ? -21.292 13.935 16.776 1.00 54.84 87 ARG A O 1
ATOM 700 N N . PRO A 1 88 ? -20.067 15.490 15.702 1.00 46.59 88 PRO A N 1
ATOM 701 C CA . PRO A 1 88 ? -21.146 15.852 14.801 1.00 46.59 88 PRO A CA 1
ATOM 702 C C . PRO A 1 88 ? -21.503 14.599 14.001 1.00 46.59 88 PRO A C 1
ATOM 704 O O . PRO A 1 88 ? -20.626 13.952 13.431 1.00 46.59 88 PRO A O 1
ATOM 707 N N . LYS A 1 89 ? -22.789 14.247 13.975 1.00 47.28 89 LYS A N 1
ATOM 708 C CA . LYS A 1 89 ? -23.355 13.045 13.331 1.00 47.28 89 LYS A CA 1
ATOM 709 C C . LYS A 1 89 ? -23.059 12.934 11.817 1.00 47.28 89 LYS A C 1
ATOM 711 O O . LYS A 1 89 ? -23.454 11.954 11.200 1.00 47.28 89 LYS A O 1
ATOM 716 N N . GLU A 1 90 ? -22.375 13.929 11.253 1.00 46.97 90 GLU A N 1
ATOM 717 C CA . GLU A 1 90 ? -22.051 14.140 9.839 1.00 46.97 90 GLU A CA 1
ATOM 718 C C . GLU A 1 90 ? -20.539 14.290 9.579 1.00 46.97 90 GLU A C 1
ATOM 720 O O . GLU A 1 90 ? -20.143 14.836 8.552 1.00 46.97 90 GLU A O 1
ATOM 725 N N . GLN A 1 91 ? -19.653 13.827 10.472 1.00 53.94 91 GLN A N 1
ATOM 726 C CA . GLN A 1 91 ? -18.258 13.637 10.057 1.00 53.94 91 GLN A CA 1
ATOM 727 C C . GLN A 1 91 ? -18.212 12.489 9.048 1.00 53.94 91 GLN A C 1
ATOM 729 O O . GLN A 1 91 ? -18.178 11.316 9.418 1.00 53.94 91 GLN A O 1
ATOM 734 N N . THR A 1 92 ? -18.260 12.849 7.765 1.00 58.22 92 THR A N 1
ATOM 735 C CA . THR A 1 92 ? -18.026 11.955 6.634 1.00 58.22 92 THR A CA 1
ATOM 736 C C . THR A 1 92 ? -16.817 11.087 6.948 1.00 58.22 92 THR A C 1
ATOM 738 O O . THR A 1 92 ? -15.749 11.613 7.269 1.00 58.22 92 THR A O 1
ATOM 741 N N . MET A 1 93 ? -17.002 9.767 6.911 1.00 66.44 93 MET A N 1
ATOM 742 C CA . MET A 1 93 ? -15.938 8.807 7.180 1.00 66.44 93 MET A CA 1
ATOM 743 C C . MET A 1 93 ? -14.763 9.123 6.250 1.00 66.44 93 MET A C 1
ATOM 745 O O . MET A 1 93 ? -14.872 8.985 5.034 1.00 66.44 93 MET A O 1
ATOM 749 N N . LYS A 1 94 ? -13.671 9.634 6.822 1.00 78.44 94 LYS A N 1
ATOM 750 C CA . LYS A 1 94 ? -12.438 9.895 6.081 1.00 78.44 94 LYS A CA 1
ATOM 751 C C . LYS A 1 94 ? -11.762 8.561 5.828 1.00 78.44 94 LYS A C 1
ATOM 753 O O . LYS A 1 94 ? -11.535 7.842 6.793 1.00 78.44 94 LYS A O 1
ATOM 758 N N . THR A 1 95 ? -11.424 8.251 4.587 1.00 85.00 95 THR A N 1
ATOM 759 C CA . THR A 1 95 ? -10.736 7.015 4.211 1.00 85.00 95 THR A CA 1
ATOM 760 C C . THR A 1 95 ? -9.250 7.301 4.026 1.00 85.00 95 THR A C 1
ATOM 762 O O . THR A 1 95 ? -8.875 8.177 3.242 1.00 85.00 95 THR A O 1
ATOM 765 N N . PHE A 1 96 ? -8.399 6.562 4.738 1.00 88.69 96 PHE A N 1
ATOM 766 C CA . PHE A 1 96 ? -6.943 6.665 4.631 1.00 88.69 96 PHE A CA 1
ATOM 767 C C . PHE A 1 96 ? -6.358 5.479 3.863 1.00 88.69 96 PHE A C 1
ATOM 769 O O . PHE A 1 96 ? -6.682 4.331 4.149 1.00 88.69 96 PHE A O 1
ATOM 776 N N . HIS A 1 97 ? -5.463 5.769 2.917 1.00 91.62 97 HIS A N 1
ATOM 777 C CA . HIS A 1 97 ? -4.787 4.771 2.094 1.00 91.62 97 HIS A CA 1
ATOM 778 C C . HIS A 1 97 ? -3.274 4.930 2.120 1.00 91.62 97 HIS A C 1
ATOM 780 O O . HIS A 1 97 ? -2.731 6.029 1.970 1.00 91.62 97 HIS A O 1
ATOM 786 N N . THR A 1 98 ? -2.577 3.811 2.204 1.00 93.69 98 THR A N 1
ATOM 787 C CA . THR A 1 98 ? -1.123 3.765 2.115 1.00 93.69 98 THR A CA 1
ATOM 788 C C . THR A 1 98 ? -0.680 3.769 0.652 1.00 93.69 98 THR A C 1
ATOM 790 O O . THR A 1 98 ? -1.135 2.963 -0.159 1.00 93.69 98 THR A O 1
ATOM 793 N N . ARG A 1 99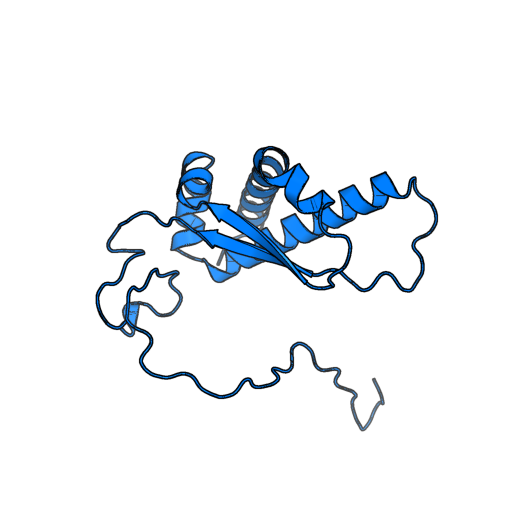 ? 0.253 4.652 0.287 1.00 94.69 99 ARG A N 1
ATOM 794 C CA . ARG A 1 99 ? 0.922 4.655 -1.022 1.00 94.69 99 ARG A CA 1
ATOM 795 C C . ARG A 1 99 ? 2.389 4.292 -0.854 1.00 94.69 99 ARG A C 1
ATOM 797 O O . ARG A 1 99 ? 3.182 5.104 -0.388 1.00 94.69 99 ARG A O 1
ATOM 804 N N . ILE A 1 100 ? 2.748 3.086 -1.274 1.00 95.38 100 ILE A N 1
ATOM 805 C CA . ILE A 1 100 ? 4.123 2.591 -1.190 1.00 95.38 100 ILE A CA 1
ATOM 806 C C . ILE A 1 100 ? 4.971 3.169 -2.328 1.00 95.38 100 ILE A C 1
ATOM 808 O O . ILE A 1 100 ? 4.569 3.160 -3.492 1.00 95.38 100 ILE A O 1
ATOM 812 N N . THR A 1 101 ? 6.160 3.658 -1.989 1.00 95.31 101 THR A N 1
ATOM 813 C CA . THR A 1 101 ? 7.162 4.202 -2.918 1.00 95.31 101 THR A CA 1
ATOM 814 C C . THR A 1 101 ? 8.541 3.629 -2.616 1.00 95.31 101 THR A C 1
ATOM 816 O O . THR A 1 101 ? 8.745 3.044 -1.560 1.00 95.31 101 THR A O 1
ATOM 819 N N . GLY A 1 102 ? 9.498 3.789 -3.536 1.00 93.62 102 GLY A N 1
ATOM 820 C CA . GLY A 1 102 ? 10.889 3.404 -3.287 1.00 93.62 102 GLY A CA 1
ATOM 821 C C . GLY A 1 102 ? 11.067 1.916 -2.985 1.00 93.62 102 GLY A C 1
ATOM 822 O O . GLY A 1 102 ? 11.704 1.584 -2.000 1.00 93.62 102 GLY A O 1
ATOM 823 N N . LEU A 1 103 ? 10.485 1.021 -3.790 1.00 93.94 103 LEU A N 1
ATOM 824 C CA . LEU A 1 103 ? 10.771 -0.414 -3.662 1.00 93.94 103 LEU A CA 1
ATOM 825 C C . LEU A 1 103 ? 12.259 -0.702 -3.940 1.00 93.94 103 LEU A C 1
ATOM 827 O O . LEU A 1 103 ? 12.841 -0.044 -4.812 1.00 93.94 103 LEU A O 1
ATOM 831 N N . PRO A 1 104 ? 12.860 -1.707 -3.275 1.00 90.88 104 PRO A N 1
ATOM 832 C CA . PRO A 1 104 ? 14.198 -2.163 -3.620 1.00 90.88 104 PRO A CA 1
ATOM 833 C C . PRO A 1 104 ? 14.256 -2.661 -5.065 1.00 90.88 104 PRO A C 1
ATOM 835 O O . PRO A 1 104 ? 13.327 -3.290 -5.580 1.00 90.88 104 PRO A O 1
ATOM 838 N N . VAL A 1 105 ? 15.387 -2.403 -5.720 1.00 90.12 105 VAL A N 1
ATOM 839 C CA . VAL A 1 105 ? 15.644 -2.891 -7.077 1.00 90.12 105 VAL A CA 1
ATOM 840 C C . VAL A 1 105 ? 16.085 -4.348 -6.990 1.00 90.12 105 VAL A C 1
ATOM 842 O O . VAL A 1 105 ? 17.269 -4.646 -6.846 1.00 90.12 105 VAL A O 1
ATOM 845 N N . CYS A 1 106 ? 15.121 -5.261 -7.067 1.00 87.50 106 CYS A N 1
ATOM 846 C CA . CYS A 1 106 ? 15.364 -6.699 -7.094 1.00 87.50 106 CYS A CA 1
ATOM 847 C C . CYS A 1 106 ? 14.417 -7.424 -8.075 1.00 87.50 106 CYS A C 1
ATOM 849 O O . CYS A 1 106 ? 13.350 -6.889 -8.400 1.00 87.50 106 CYS A O 1
ATOM 851 N N . PRO A 1 107 ? 14.786 -8.614 -8.594 1.00 86.75 107 PRO A N 1
ATOM 852 C CA . PRO A 1 107 ? 13.979 -9.362 -9.571 1.00 86.75 107 PRO A CA 1
ATOM 853 C C . PRO A 1 107 ? 12.571 -9.749 -9.090 1.00 86.75 107 PRO A C 1
ATOM 855 O O . PRO A 1 107 ? 11.660 -9.944 -9.905 1.00 86.75 107 PRO A O 1
ATOM 858 N N . GLU A 1 108 ? 12.397 -9.866 -7.776 1.00 86.88 108 GLU A N 1
ATOM 859 C CA . GLU A 1 108 ? 11.141 -10.204 -7.111 1.00 86.88 108 GLU A CA 1
ATOM 860 C C . GLU A 1 108 ? 10.120 -9.072 -7.257 1.00 86.88 108 GLU A C 1
ATOM 862 O O . GLU A 1 108 ? 8.941 -9.340 -7.479 1.00 86.88 108 GLU A O 1
ATOM 867 N N . LEU A 1 109 ? 10.582 -7.819 -7.202 1.00 90.75 109 LEU A N 1
ATOM 868 C CA . LEU A 1 109 ? 9.729 -6.631 -7.167 1.00 90.75 109 LEU A CA 1
ATOM 869 C C . LEU A 1 109 ? 9.786 -5.800 -8.443 1.00 90.75 109 LEU A C 1
ATOM 871 O O . LEU A 1 109 ? 8.843 -5.079 -8.735 1.00 90.75 109 LEU A O 1
ATOM 875 N N . THR A 1 110 ? 10.863 -5.858 -9.220 1.00 92.62 110 THR A N 1
ATOM 876 C CA . THR A 1 110 ? 11.045 -4.975 -10.379 1.00 92.62 110 THR A CA 1
ATOM 877 C C . THR A 1 110 ? 10.950 -5.745 -11.681 1.00 92.62 110 THR A C 1
ATOM 879 O O . THR A 1 110 ? 11.643 -6.743 -11.880 1.00 92.62 110 THR A O 1
ATOM 882 N N . ARG A 1 111 ? 10.138 -5.245 -12.619 1.00 92.25 111 ARG A N 1
ATOM 883 C CA . ARG A 1 111 ? 10.055 -5.775 -13.983 1.00 92.25 111 ARG A CA 1
ATOM 884 C C . ARG A 1 111 ? 10.317 -4.696 -15.022 1.00 92.25 111 ARG A C 1
ATOM 886 O O . ARG A 1 111 ? 9.633 -3.683 -15.098 1.00 92.25 111 ARG A O 1
ATOM 893 N N . HIS A 1 112 ? 11.293 -4.976 -15.882 1.00 87.62 112 HIS A N 1
ATOM 894 C CA . HIS A 1 112 ? 11.622 -4.158 -17.056 1.00 87.62 112 HIS A CA 1
ATOM 895 C C . HIS A 1 112 ? 10.870 -4.599 -18.321 1.00 87.62 112 HIS A C 1
ATOM 897 O O . HIS A 1 112 ? 11.029 -4.009 -19.385 1.00 87.62 112 HIS A O 1
ATOM 903 N N . THR A 1 113 ? 10.081 -5.671 -18.224 1.00 88.56 113 THR A N 1
ATOM 904 C CA . THR A 1 113 ? 9.274 -6.220 -19.319 1.00 88.56 113 THR A CA 1
ATOM 905 C C . THR A 1 113 ? 7.854 -6.479 -18.831 1.00 88.56 113 THR A C 1
ATOM 907 O O . THR A 1 113 ? 7.589 -6.428 -17.629 1.00 88.56 113 THR A O 1
ATOM 910 N N . ILE A 1 114 ? 6.940 -6.748 -19.765 1.00 90.81 114 ILE A N 1
ATOM 911 C CA . ILE A 1 114 ? 5.530 -7.012 -19.461 1.00 90.81 114 ILE A CA 1
ATOM 912 C C . ILE A 1 114 ? 5.421 -8.184 -18.460 1.00 90.81 114 ILE A C 1
ATOM 914 O O . ILE A 1 114 ? 5.963 -9.260 -18.747 1.00 90.81 114 ILE A O 1
ATOM 918 N N . PRO A 1 115 ? 4.727 -7.999 -17.316 1.00 93.44 115 PRO A N 1
ATOM 919 C CA . PRO A 1 115 ? 4.492 -9.062 -16.344 1.00 93.44 115 PRO A CA 1
ATOM 920 C C . PRO A 1 115 ? 3.840 -10.305 -16.964 1.00 93.44 115 PRO A C 1
ATOM 922 O O . PRO A 1 115 ? 3.024 -10.219 -17.883 1.00 93.44 115 PRO A O 1
ATOM 925 N N . ARG A 1 116 ? 4.209 -11.481 -16.459 1.00 93.56 116 ARG A N 1
ATOM 926 C CA . ARG A 1 116 ? 3.724 -12.797 -16.903 1.00 93.56 116 ARG A CA 1
ATOM 927 C C . ARG A 1 116 ? 2.781 -13.405 -15.867 1.00 93.56 116 ARG A C 1
ATOM 929 O O . ARG A 1 116 ? 2.672 -12.922 -14.752 1.00 93.56 116 ARG A O 1
ATOM 936 N N . SER A 1 117 ? 2.166 -14.545 -16.182 1.00 95.12 117 SER A N 1
ATOM 937 C CA . SER A 1 117 ? 1.236 -15.240 -15.271 1.00 95.12 117 SER A CA 1
ATOM 938 C C . SER A 1 117 ? 1.818 -15.579 -13.892 1.00 95.12 117 SER A C 1
ATOM 940 O O . SER A 1 117 ? 1.069 -15.674 -12.931 1.00 95.12 117 SER A O 1
ATOM 942 N N . ARG A 1 118 ? 3.145 -15.733 -13.776 1.00 91.38 118 ARG A N 1
ATOM 943 C CA . ARG A 1 118 ? 3.819 -15.960 -12.483 1.00 91.38 118 ARG A CA 1
ATOM 944 C C . ARG A 1 118 ? 3.767 -14.753 -11.539 1.00 91.38 118 ARG A C 1
ATOM 946 O O . ARG A 1 118 ? 4.012 -14.909 -10.356 1.00 91.38 118 ARG A O 1
ATOM 953 N N . ASP A 1 119 ? 3.481 -13.574 -12.080 1.00 92.12 119 ASP A N 1
ATOM 954 C CA . ASP A 1 119 ? 3.489 -12.300 -11.358 1.00 92.12 119 ASP A CA 1
ATOM 955 C C . ASP A 1 119 ? 2.142 -11.971 -10.731 1.00 92.12 119 ASP A C 1
ATOM 957 O O . ASP A 1 119 ? 2.006 -11.000 -9.992 1.00 92.12 119 ASP A O 1
ATOM 961 N N . VAL A 1 120 ? 1.126 -12.776 -11.037 1.00 92.44 120 VAL A N 1
ATOM 962 C CA . VAL A 1 120 ? -0.206 -12.615 -10.469 1.00 92.44 120 VAL A CA 1
ATOM 963 C C . VAL A 1 120 ? -0.106 -12.681 -8.945 1.00 92.44 120 VAL A C 1
ATOM 965 O O . VAL A 1 120 ? 0.548 -13.564 -8.393 1.00 92.44 120 VAL A O 1
ATOM 968 N N . GLY A 1 121 ? -0.735 -11.713 -8.277 1.00 90.75 121 GLY A N 1
ATOM 969 C CA . GLY A 1 121 ? -0.753 -11.601 -6.817 1.00 90.75 121 GLY A CA 1
ATOM 970 C C . GLY A 1 121 ? 0.496 -10.977 -6.184 1.00 90.75 121 GLY A C 1
ATOM 971 O O . GLY A 1 121 ? 0.476 -10.738 -4.982 1.00 90.75 121 GLY A O 1
ATOM 972 N N . HIS A 1 122 ? 1.545 -10.673 -6.955 1.00 92.06 122 HIS A N 1
ATOM 973 C CA . HIS A 1 122 ? 2.765 -10.049 -6.436 1.00 92.06 122 HIS A CA 1
ATOM 974 C C . HIS A 1 122 ? 2.717 -8.523 -6.563 1.00 92.06 122 HIS A C 1
ATOM 976 O O . HIS A 1 122 ? 2.114 -7.975 -7.490 1.00 92.06 122 HIS A O 1
ATOM 982 N N . PHE A 1 123 ? 3.392 -7.828 -5.647 1.00 94.62 123 PHE A N 1
ATOM 983 C CA . PHE A 1 123 ? 3.559 -6.380 -5.717 1.00 94.62 123 PHE A CA 1
ATOM 984 C C . PHE A 1 123 ? 4.757 -6.043 -6.595 1.00 94.62 123 PHE A C 1
ATOM 986 O O . PHE A 1 123 ? 5.871 -6.461 -6.296 1.00 94.62 123 PHE A O 1
ATOM 993 N N . LEU A 1 124 ? 4.539 -5.301 -7.681 1.00 94.38 124 LEU A N 1
ATOM 994 C CA . LEU A 1 124 ? 5.578 -5.031 -8.671 1.00 94.38 124 LEU A CA 1
ATOM 995 C C . LEU A 1 124 ? 5.739 -3.539 -8.972 1.00 94.38 124 LEU A C 1
ATOM 997 O O . LEU A 1 124 ? 4.763 -2.809 -9.131 1.00 94.38 124 LEU A O 1
ATOM 1001 N N . SER A 1 125 ? 6.988 -3.127 -9.165 1.00 93.94 125 SER A N 1
ATOM 1002 C CA . SER A 1 125 ? 7.391 -1.917 -9.872 1.00 93.94 125 SER A CA 1
ATOM 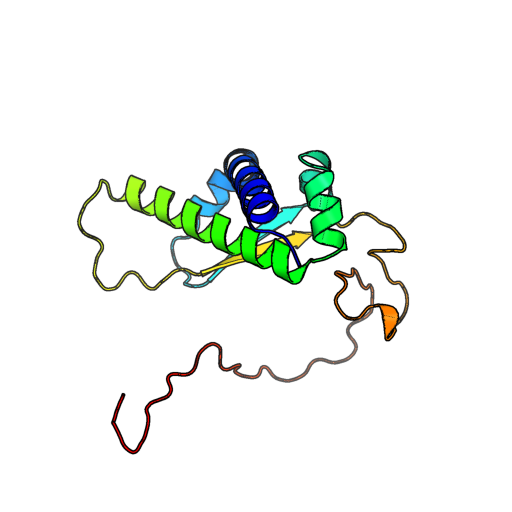1003 C C . SER A 1 125 ? 7.621 -2.243 -11.345 1.00 93.94 125 SER A C 1
ATOM 1005 O O . SER A 1 125 ? 8.444 -3.095 -11.696 1.00 93.94 125 SER A O 1
ATOM 1007 N N . VAL A 1 126 ? 6.886 -1.556 -12.218 1.00 92.69 126 VAL A N 1
ATOM 1008 C CA . VAL A 1 126 ? 7.002 -1.690 -13.672 1.00 92.69 126 VAL A CA 1
ATOM 1009 C C . VAL A 1 126 ? 7.299 -0.322 -14.265 1.00 92.69 126 VAL A C 1
ATOM 1011 O O . VAL A 1 126 ? 6.554 0.632 -14.044 1.00 92.69 126 VAL A O 1
ATOM 1014 N N . THR A 1 127 ? 8.362 -0.239 -15.061 1.00 90.81 127 THR A N 1
ATOM 1015 C CA . THR A 1 127 ? 8.743 0.991 -15.764 1.00 90.81 127 THR A CA 1
ATOM 1016 C C . THR A 1 127 ? 8.339 0.900 -17.229 1.00 90.81 127 THR A C 1
ATOM 1018 O O . THR A 1 127 ? 8.690 -0.057 -17.917 1.00 90.81 127 THR A O 1
ATOM 1021 N N . GLY A 1 128 ? 7.631 1.911 -17.730 1.00 90.31 128 GLY A N 1
ATOM 1022 C CA . GLY A 1 128 ? 7.228 1.983 -19.131 1.00 90.31 128 GLY A CA 1
ATOM 1023 C C . GLY A 1 128 ? 6.735 3.368 -19.539 1.00 90.31 128 GLY A C 1
ATOM 1024 O O . GLY A 1 128 ? 6.524 4.243 -18.702 1.00 90.31 128 GLY A O 1
ATOM 1025 N N . THR A 1 129 ? 6.544 3.557 -20.844 1.00 92.44 129 THR A N 1
ATOM 1026 C CA . THR A 1 129 ? 6.027 4.806 -21.417 1.00 92.44 129 THR A CA 1
ATOM 1027 C C . THR A 1 129 ? 4.513 4.731 -21.572 1.00 92.44 129 THR A C 1
ATOM 1029 O O . THR A 1 129 ? 3.988 3.799 -22.183 1.00 92.44 129 THR A O 1
ATOM 1032 N N . VAL A 1 130 ? 3.799 5.736 -21.069 1.00 93.44 130 VAL A N 1
ATOM 1033 C CA . VAL A 1 130 ? 2.352 5.861 -21.281 1.00 93.44 130 VAL A CA 1
ATOM 1034 C C . VAL A 1 130 ? 2.093 6.295 -22.725 1.00 93.44 130 VAL A C 1
ATOM 1036 O O . VAL A 1 130 ? 2.375 7.429 -23.094 1.00 93.44 130 VAL A O 1
ATOM 1039 N N . ILE A 1 131 ? 1.554 5.389 -23.547 1.00 96.25 131 ILE A N 1
ATOM 1040 C CA . ILE A 1 131 ? 1.255 5.652 -24.970 1.00 96.25 131 ILE A CA 1
ATOM 1041 C C . ILE A 1 131 ? -0.213 6.008 -25.235 1.00 96.25 131 ILE A C 1
ATOM 1043 O O . ILE A 1 131 ? -0.539 6.567 -26.279 1.00 96.25 131 ILE A O 1
ATOM 1047 N N . ARG A 1 132 ? -1.118 5.645 -24.318 1.00 96.31 132 ARG A N 1
ATOM 1048 C CA . ARG A 1 132 ? -2.561 5.860 -24.458 1.00 96.31 132 ARG A CA 1
ATOM 1049 C C . ARG A 1 132 ? -3.229 5.915 -23.091 1.00 96.31 132 ARG A C 1
ATOM 1051 O O . ARG A 1 132 ? -2.950 5.081 -22.235 1.00 96.31 132 ARG A O 1
ATOM 1058 N N . THR A 1 133 ? -4.169 6.839 -22.932 1.00 96.38 133 THR A N 1
ATOM 1059 C CA . THR A 1 133 ? -5.088 6.918 -21.792 1.00 96.38 133 THR A CA 1
ATOM 1060 C C . THR A 1 133 ? -6.532 6.786 -22.282 1.00 96.38 133 THR A C 1
ATOM 1062 O O . THR A 1 133 ? -6.839 7.048 -23.449 1.00 96.38 133 THR A O 1
ATOM 1065 N N . SER A 1 134 ? -7.427 6.312 -21.417 1.00 95.00 134 SER A N 1
ATOM 1066 C CA . SER A 1 134 ? -8.871 6.288 -21.671 1.00 95.00 134 SER A CA 1
ATOM 1067 C C . SER A 1 134 ? -9.573 7.388 -20.881 1.00 95.00 134 SER A C 1
ATOM 1069 O O . SER A 1 134 ? -9.010 7.933 -19.934 1.00 95.00 134 SER A O 1
ATOM 1071 N N . VAL A 1 135 ? -10.828 7.672 -21.234 1.00 95.62 135 VAL A N 1
ATOM 1072 C CA . VAL A 1 135 ? -11.685 8.550 -20.426 1.00 95.62 135 VAL A CA 1
ATOM 1073 C C . VAL A 1 135 ? -11.876 7.981 -19.019 1.00 95.62 135 VAL A C 1
ATOM 1075 O O . VAL A 1 135 ? -11.912 6.758 -18.837 1.00 95.62 135 VAL A O 1
ATOM 1078 N N . ALA A 1 136 ? -12.002 8.873 -18.037 1.00 94.12 136 ALA A N 1
ATOM 1079 C CA . ALA A 1 136 ? -12.305 8.498 -16.664 1.00 94.12 136 ALA A CA 1
ATOM 1080 C C . ALA A 1 136 ? -13.660 7.779 -16.593 1.00 94.12 136 ALA A C 1
ATOM 1082 O O . ALA A 1 136 ? -14.616 8.153 -17.275 1.00 94.12 136 ALA A O 1
ATOM 1083 N N . LYS A 1 137 ? -13.729 6.734 -15.767 1.00 93.75 137 LYS A N 1
ATOM 1084 C CA . LYS A 1 137 ? -14.947 5.965 -15.502 1.00 93.75 137 LYS A CA 1
ATOM 1085 C C . LYS A 1 137 ? -15.256 6.018 -14.014 1.00 93.75 137 LYS A C 1
ATOM 1087 O O . LYS A 1 137 ? -14.337 6.030 -13.199 1.00 93.75 137 LYS A O 1
ATOM 1092 N N . VAL A 1 138 ? -16.541 6.016 -13.679 1.00 92.00 138 VAL A N 1
ATOM 1093 C CA . VAL A 1 138 ? -17.001 5.874 -12.296 1.00 92.00 138 VAL A CA 1
ATOM 1094 C C . VAL A 1 138 ? -16.909 4.398 -11.914 1.00 92.00 138 VAL A C 1
ATOM 1096 O O . VAL A 1 138 ? -17.403 3.541 -12.648 1.00 92.00 138 VAL A O 1
ATOM 1099 N N . LEU A 1 139 ? -16.251 4.113 -10.792 1.00 89.50 139 LEU A N 1
ATOM 1100 C CA . LEU A 1 139 ? -16.221 2.790 -10.176 1.00 89.50 139 LEU A CA 1
ATOM 1101 C C . LEU A 1 139 ? -17.213 2.772 -9.016 1.00 89.50 139 LEU A C 1
ATOM 1103 O O . LEU A 1 139 ? -17.265 3.712 -8.226 1.00 89.50 139 LEU A O 1
ATOM 1107 N N . GLU A 1 140 ? -17.999 1.704 -8.931 1.00 88.88 140 GLU A N 1
ATOM 1108 C CA . GLU A 1 140 ? -18.856 1.449 -7.776 1.00 88.88 140 GLU A CA 1
ATOM 1109 C C . GLU A 1 140 ? -17.965 0.963 -6.627 1.00 88.88 140 GLU A C 1
ATOM 1111 O O . GLU A 1 140 ? -17.325 -0.081 -6.743 1.00 88.88 140 GLU A O 1
ATOM 1116 N N . TYR A 1 141 ? -17.863 1.766 -5.566 1.00 81.75 141 TYR A N 1
ATOM 1117 C CA . TYR A 1 141 ? -17.047 1.451 -4.390 1.00 81.75 141 TYR A CA 1
ATOM 1118 C C . TYR A 1 141 ? -17.773 0.483 -3.452 1.00 81.75 141 TYR A C 1
ATOM 1120 O O . TYR A 1 141 ? -17.231 -0.548 -3.064 1.00 81.75 141 TYR A O 1
ATOM 1128 N N . GLU A 1 142 ? -19.027 0.800 -3.144 1.00 84.06 142 GLU A N 1
ATOM 1129 C CA . GLU A 1 142 ? -19.907 0.008 -2.296 1.00 84.06 142 GLU A CA 1
ATOM 1130 C C . GLU A 1 142 ? -21.304 -0.008 -2.916 1.00 84.06 142 GLU A C 1
ATOM 1132 O O . GLU A 1 142 ? -21.708 0.936 -3.604 1.00 84.06 142 GLU A O 1
ATOM 1137 N N . ARG A 1 143 ? -22.029 -1.105 -2.697 1.00 88.12 143 ARG A N 1
ATOM 1138 C CA . ARG A 1 143 ? -23.412 -1.254 -3.132 1.00 88.12 143 ARG A CA 1
ATOM 1139 C C . ARG A 1 143 ? -24.240 -1.824 -1.996 1.00 88.12 143 ARG A C 1
ATOM 1141 O O . ARG A 1 143 ? -24.000 -2.947 -1.558 1.00 88.12 143 ARG A O 1
ATOM 1148 N N . ASP A 1 144 ? -25.280 -1.088 -1.635 1.00 87.19 144 ASP A N 1
ATOM 1149 C CA . ASP A 1 144 ? -26.322 -1.582 -0.752 1.00 87.19 144 ASP A CA 1
ATOM 1150 C C . ASP A 1 144 ? -27.264 -2.505 -1.520 1.00 87.19 144 ASP A C 1
ATOM 1152 O O . ASP A 1 144 ? -27.841 -2.148 -2.554 1.00 87.19 144 ASP A O 1
ATOM 1156 N N . TYR A 1 145 ? -27.432 -3.715 -1.000 1.00 88.62 145 TYR A N 1
ATOM 1157 C CA . TYR A 1 145 ? -28.395 -4.673 -1.516 1.00 88.62 145 TYR A CA 1
ATOM 1158 C C . TYR A 1 145 ? -29.597 -4.713 -0.582 1.00 88.62 145 TYR A C 1
ATOM 1160 O O . TYR A 1 145 ? -29.449 -4.873 0.621 1.00 88.62 145 TYR A O 1
ATOM 1168 N N . MET A 1 146 ? -30.795 -4.613 -1.151 1.00 92.69 146 MET A N 1
ATOM 1169 C CA . MET A 1 146 ? -32.045 -4.796 -0.419 1.00 92.69 146 MET A CA 1
ATOM 1170 C C . MET A 1 146 ? -32.805 -5.956 -1.043 1.00 92.69 146 MET A C 1
ATOM 1172 O O . MET A 1 146 ? -33.122 -5.940 -2.239 1.00 92.69 146 MET A O 1
ATOM 1176 N N . CYS A 1 147 ? -33.143 -6.961 -0.239 1.00 92.81 147 CYS A N 1
ATOM 1177 C CA . CYS A 1 147 ? -33.945 -8.070 -0.720 1.00 92.81 147 CYS A CA 1
ATOM 1178 C C . CYS A 1 147 ? -35.343 -7.584 -1.116 1.00 92.81 147 CYS A C 1
ATOM 1180 O O . CYS A 1 147 ? -36.076 -6.972 -0.336 1.00 92.81 147 CYS A O 1
ATOM 1182 N N . THR A 1 148 ? -35.777 -7.916 -2.330 1.00 92.19 148 THR A N 1
ATOM 1183 C CA . THR A 1 148 ? -37.097 -7.510 -2.832 1.00 92.19 148 THR A CA 1
ATOM 1184 C C . THR A 1 148 ? -38.254 -8.179 -2.087 1.00 92.19 148 THR A C 1
ATOM 1186 O O . THR A 1 148 ? -39.340 -7.601 -2.046 1.00 92.19 148 THR A O 1
ATOM 1189 N N . LYS A 1 149 ? -38.022 -9.351 -1.471 1.00 94.44 149 LYS A N 1
ATOM 1190 C CA . LYS A 1 149 ? -39.033 -10.121 -0.725 1.00 94.44 149 LYS A CA 1
ATOM 1191 C C . LYS A 1 149 ? -39.183 -9.670 0.726 1.00 94.44 149 LYS A C 1
ATOM 1193 O O . LYS A 1 149 ? -40.301 -9.414 1.153 1.00 94.44 149 LYS A O 1
ATOM 1198 N N . CYS A 1 150 ? -38.086 -9.596 1.481 1.00 93.94 150 CYS A N 1
ATOM 1199 C CA . CYS A 1 150 ? -38.132 -9.298 2.918 1.00 93.94 150 CYS A CA 1
ATOM 1200 C C . CYS A 1 150 ? -37.750 -7.858 3.275 1.00 93.94 150 CYS A C 1
ATOM 1202 O O . CYS A 1 150 ? -37.884 -7.494 4.439 1.00 93.94 150 CYS A O 1
ATOM 1204 N N . LYS A 1 151 ? -37.324 -7.035 2.304 1.00 85.19 151 LYS A N 1
ATOM 1205 C CA . LYS A 1 151 ? -36.954 -5.620 2.506 1.00 85.19 151 LYS A CA 1
ATOM 1206 C C . LYS A 1 151 ? -35.847 -5.397 3.550 1.00 85.19 151 LYS A C 1
ATOM 1208 O O . LYS A 1 151 ? -35.743 -4.301 4.085 1.00 85.19 151 LYS A O 1
ATOM 1213 N N . HIS A 1 152 ? -35.059 -6.437 3.814 1.00 72.69 152 HIS A N 1
ATOM 1214 C CA . HIS A 1 152 ? -33.827 -6.409 4.598 1.00 72.69 152 HIS A CA 1
ATOM 1215 C C . HIS A 1 152 ? -32.651 -6.744 3.683 1.00 72.69 152 HIS A C 1
ATOM 1217 O O . HIS A 1 152 ? -32.897 -7.366 2.615 1.00 72.69 152 HIS A O 1
#

Foldseek 3Di:
DQDPVRLVVLLVLLLVVCVVPPLVVLVVPDDDLEEEDEDEPVVSCVSPVVLVVCCQVQVPSSQVSNQVSSLVSSVVVVCVVVVNDDPDPPPRRRGYGYHYDHDDPDPSAEDADDDDPVCPRGHHDYDDDDPDDDDDDDDDPDDDDADPVPRD

Radius of gyration: 18.89 Å; chains: 1; bounding box: 55×35×49 Å

Sequence (152 aa):
MIGPEQEALIGRVFETFVTEHHHGDLLRTKEDTHHSVVVNAMTLFEANMEVGDYFNAYPSEVLNIFDKVLQRKAMELTDVEHGGLQRPKEQTMKTFHTRITGLPVCPELTRHTIPRSRDVGHFLSVTGTVIRTSVAKVLEYERDYMCTKCKH